Protein AF-A0A7R8VY20-F1 (afdb_monomer_lite)

Sequence (134 aa):
MVSNDICRDDQDIWMCPVCDRTCPYWKLKETCLYARITYIFDNNFTVFFAVFMSFWGTLFLELWKRYSADITHHWGLTGLDSQAEHPRPEYLARLANSKVTKLNVVTNMKEPYVPFWKVRVPKTILSFSVVLLL

Radius of gyration: 30.93 Å; chains: 1; bounding box: 56×51×72 Å

Secondary structure (DSSP, 8-state):
-HHHHHT-TT--PEEPPSSSSS---EEGGGGHHHHHHHHHHSSHHHHHHHHHHHHHHHHHHHHHHHHHHHHHHHTT-TTHHHHH-PPPHHHHHHHTT---EEE-TTT--EEEPPPIIIIIHHHHHHHHHHHHH-

Organism: Tim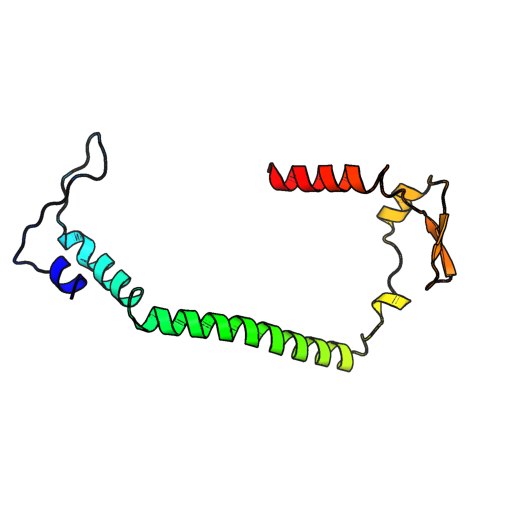ema douglasi (NCBI:txid61478)

InterPro domains:
  IPR007632 Anoctamin [PTHR12308] (29-133)
  IPR049452 Anoctamin, transmembrane domain [PF04547] (34-133)

Structure (mmCIF, N/CA/C/O backbone):
data_AF-A0A7R8VY20-F1
#
_entry.id   AF-A0A7R8VY20-F1
#
loop_
_atom_site.group_PDB
_atom_site.id
_atom_site.type_symbol
_atom_site.label_atom_id
_atom_site.label_alt_id
_atom_site.label_comp_id
_atom_site.label_asym_id
_atom_site.label_entity_id
_atom_site.label_seq_id
_atom_site.pdbx_PDB_ins_code
_atom_site.Cartn_x
_atom_site.Cartn_y
_atom_site.Cartn_z
_atom_site.occupancy
_atom_site.B_iso_or_equiv
_atom_site.auth_seq_id
_atom_site.auth_comp_id
_atom_site.auth_asym_id
_atom_site.auth_atom_id
_atom_site.pdbx_PDB_model_num
ATOM 1 N N . MET A 1 1 ? 13.980 -1.255 -33.677 1.00 68.00 1 MET A N 1
ATOM 2 C CA . MET A 1 1 ? 13.700 -1.562 -32.251 1.00 68.00 1 MET A CA 1
ATOM 3 C C . MET A 1 1 ? 14.313 -0.413 -31.500 1.00 68.00 1 MET A C 1
ATOM 5 O O . MET A 1 1 ? 15.511 -0.231 -31.654 1.00 68.00 1 MET A O 1
ATOM 9 N N . VAL A 1 2 ? 13.524 0.358 -30.754 1.00 77.69 2 VAL A N 1
ATOM 10 C CA . VAL A 1 2 ? 13.956 1.669 -30.237 1.00 77.69 2 VAL A CA 1
ATOM 11 C C . VAL A 1 2 ? 15.279 1.585 -29.460 1.00 77.69 2 VAL A C 1
ATOM 13 O O . VAL A 1 2 ? 16.155 2.421 -29.649 1.00 77.69 2 VAL A O 1
ATOM 16 N N . SER A 1 3 ? 15.498 0.519 -28.680 1.00 83.19 3 SER A N 1
ATOM 17 C CA . SER A 1 3 ? 16.777 0.284 -27.994 1.00 83.19 3 SER A CA 1
ATOM 18 C C . SER A 1 3 ? 17.963 0.099 -28.951 1.00 83.19 3 SER A C 1
ATOM 20 O O . SER A 1 3 ? 19.048 0.592 -28.673 1.00 83.19 3 SER A O 1
ATOM 22 N N . ASN A 1 4 ? 17.781 -0.585 -30.084 1.00 85.75 4 ASN A N 1
ATOM 23 C CA . ASN A 1 4 ? 18.836 -0.781 -31.085 1.00 85.75 4 ASN A CA 1
ATOM 24 C C . ASN A 1 4 ? 19.122 0.496 -31.879 1.00 85.75 4 ASN A C 1
ATOM 26 O O . ASN A 1 4 ? 20.257 0.685 -32.302 1.00 85.75 4 ASN A O 1
ATOM 30 N N . ASP A 1 5 ? 18.123 1.364 -32.045 1.00 85.44 5 ASP A N 1
ATOM 31 C CA . ASP A 1 5 ? 18.298 2.670 -32.684 1.00 85.44 5 ASP A CA 1
ATOM 32 C C . ASP A 1 5 ? 19.115 3.614 -31.778 1.00 85.44 5 ASP A C 1
ATOM 34 O O . ASP A 1 5 ? 19.991 4.325 -32.258 1.00 85.44 5 ASP A O 1
ATOM 38 N N . ILE A 1 6 ? 18.919 3.542 -30.455 1.00 86.94 6 ILE A N 1
ATOM 39 C CA . ILE A 1 6 ? 19.686 4.305 -29.447 1.00 86.94 6 ILE A CA 1
ATOM 40 C C . ILE A 1 6 ? 21.121 3.770 -29.278 1.00 86.94 6 ILE A C 1
ATOM 42 O O . ILE A 1 6 ? 22.049 4.538 -29.037 1.00 86.94 6 ILE A O 1
ATOM 46 N N . CYS A 1 7 ? 21.318 2.454 -29.393 1.00 88.19 7 CYS A N 1
ATOM 47 C CA . CYS A 1 7 ? 22.620 1.796 -29.222 1.00 88.19 7 CYS A CA 1
ATOM 48 C C . CYS A 1 7 ? 23.487 1.769 -30.496 1.00 88.19 7 CYS A C 1
ATOM 50 O O . CYS A 1 7 ? 24.516 1.092 -30.505 1.00 88.19 7 CYS A O 1
ATOM 52 N N . ARG A 1 8 ? 23.064 2.408 -31.594 1.00 86.88 8 ARG A N 1
ATOM 53 C CA . ARG A 1 8 ? 23.748 2.309 -32.889 1.00 86.88 8 ARG A CA 1
ATOM 54 C C . ARG A 1 8 ? 25.010 3.176 -32.915 1.00 86.88 8 ARG A C 1
ATOM 56 O O . ARG A 1 8 ? 24.926 4.385 -32.743 1.00 86.88 8 ARG A O 1
ATOM 63 N N . ASP A 1 9 ? 26.165 2.569 -33.197 1.00 77.75 9 ASP A N 1
ATOM 64 C CA . ASP A 1 9 ? 27.460 3.275 -33.215 1.00 77.75 9 ASP A CA 1
ATOM 65 C C . ASP A 1 9 ? 27.690 4.160 -34.452 1.00 77.75 9 ASP A C 1
ATOM 67 O O . ASP A 1 9 ? 28.581 5.007 -34.428 1.00 77.75 9 ASP A O 1
ATOM 71 N N . ASP A 1 10 ? 26.908 3.996 -35.528 1.00 76.44 10 ASP A N 1
ATOM 72 C CA . ASP A 1 10 ? 27.091 4.784 -36.762 1.00 76.44 10 ASP A CA 1
ATOM 73 C C . ASP A 1 10 ? 26.497 6.210 -36.689 1.00 76.44 10 ASP A C 1
ATOM 75 O O . ASP A 1 10 ? 26.785 7.028 -37.563 1.00 76.44 10 ASP A O 1
ATOM 79 N N . GLN A 1 11 ? 25.705 6.527 -35.650 1.00 74.31 11 GLN A N 1
ATOM 80 C CA . GLN A 1 11 ? 25.071 7.840 -35.467 1.00 74.31 11 GLN A CA 1
ATOM 81 C C . GLN A 1 11 ? 25.598 8.537 -34.204 1.00 74.31 11 GLN A C 1
ATOM 83 O O . GLN A 1 11 ? 25.225 8.198 -33.082 1.00 74.31 11 GLN A O 1
ATOM 88 N N . ASP A 1 12 ? 26.422 9.573 -34.372 1.00 82.19 12 ASP A N 1
ATOM 89 C CA . ASP A 1 12 ? 26.838 10.458 -33.274 1.00 82.19 12 ASP A CA 1
ATOM 90 C C . ASP A 1 12 ? 25.752 11.525 -33.004 1.00 82.19 12 ASP A C 1
ATOM 92 O O . ASP A 1 12 ? 25.885 12.700 -33.353 1.00 82.19 12 ASP A O 1
ATOM 96 N N . ILE A 1 13 ? 24.640 11.104 -32.390 1.00 88.12 13 ILE A N 1
ATOM 97 C CA . ILE A 1 13 ? 23.556 12.009 -31.974 1.00 88.12 13 ILE A CA 1
ATOM 98 C C . ILE A 1 13 ? 23.919 12.662 -30.635 1.00 88.12 13 ILE A C 1
ATOM 100 O O . ILE A 1 13 ? 24.045 11.988 -29.607 1.00 88.12 13 ILE A O 1
ATOM 104 N N . TRP A 1 14 ? 24.049 13.989 -30.649 1.00 90.25 14 TRP A N 1
ATOM 105 C CA . TRP A 1 14 ? 24.282 14.813 -29.463 1.00 90.25 14 TRP A CA 1
ATOM 106 C C . TRP A 1 14 ? 22.967 15.311 -28.880 1.00 90.25 14 TRP A C 1
ATOM 108 O O . TRP A 1 14 ? 22.104 15.815 -29.597 1.00 90.25 14 TRP A O 1
ATOM 118 N N . MET A 1 15 ? 22.831 15.187 -27.566 1.00 91.00 15 MET A N 1
ATOM 119 C CA . MET A 1 15 ? 21.667 15.645 -26.826 1.00 91.00 15 MET A CA 1
ATOM 120 C C . MET A 1 15 ? 21.954 16.958 -26.109 1.00 91.00 15 MET A C 1
ATOM 122 O O . MET A 1 15 ? 23.076 17.227 -25.669 1.00 91.00 15 MET A O 1
ATOM 126 N N . CYS A 1 16 ? 20.910 17.777 -25.989 1.00 91.25 16 CYS A N 1
ATOM 127 C CA . CYS A 1 16 ? 20.973 19.031 -25.258 1.00 91.25 16 CYS A CA 1
ATOM 128 C C . CYS A 1 16 ? 21.266 18.784 -23.766 1.00 91.25 16 CYS A C 1
ATOM 130 O O . CYS A 1 16 ? 20.822 17.774 -23.203 1.00 91.25 16 CYS A O 1
ATOM 132 N N . PRO A 1 17 ? 21.982 19.707 -23.106 1.00 93.06 17 PRO A N 1
ATOM 133 C CA . PRO A 1 17 ? 22.166 19.660 -21.665 1.00 93.06 17 PRO A CA 1
ATOM 134 C C . PRO A 1 17 ? 20.814 19.733 -20.950 1.00 93.06 17 PRO A C 1
ATOM 136 O O . PRO A 1 17 ? 19.922 20.479 -21.343 1.00 93.06 17 PRO A O 1
ATOM 139 N N . VAL A 1 18 ? 20.679 18.968 -19.868 1.00 89.69 18 VAL A N 1
ATOM 1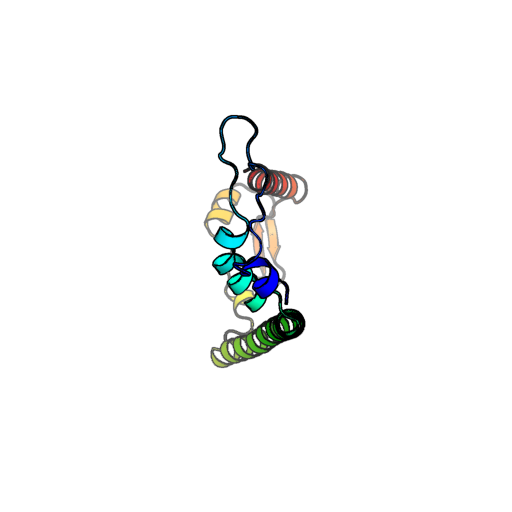40 C CA . VAL A 1 18 ? 19.445 18.917 -19.064 1.00 89.69 18 VAL A CA 1
ATOM 141 C C . VAL A 1 18 ? 19.335 20.125 -18.116 1.00 89.69 18 VAL A C 1
ATOM 143 O O . VAL A 1 18 ? 18.283 20.352 -17.528 1.00 89.69 18 VAL A O 1
ATOM 146 N N . CYS A 1 19 ? 20.411 20.910 -17.953 1.00 90.06 19 CYS A N 1
ATOM 147 C CA . CYS A 1 19 ? 20.463 22.054 -17.042 1.00 90.06 19 CYS A CA 1
ATOM 148 C C . CYS A 1 19 ? 20.844 23.371 -17.737 1.00 90.06 19 CYS A C 1
ATOM 150 O O . CYS A 1 19 ? 21.631 23.373 -18.681 1.00 90.06 19 CYS A O 1
ATOM 152 N N . ASP A 1 20 ? 20.352 24.491 -17.196 1.00 86.75 20 ASP A N 1
ATOM 153 C CA . ASP A 1 20 ? 20.506 25.830 -17.790 1.00 86.75 20 ASP A CA 1
ATOM 154 C C . ASP A 1 20 ? 21.896 26.466 -17.618 1.00 86.75 20 ASP A C 1
ATOM 156 O O . ASP A 1 20 ? 22.242 27.384 -18.356 1.00 86.75 20 ASP A O 1
ATOM 160 N N . ARG A 1 21 ? 22.691 26.053 -16.616 1.00 83.44 21 ARG A N 1
ATOM 161 C CA . ARG A 1 21 ? 23.944 26.756 -16.266 1.00 83.44 21 ARG A CA 1
ATOM 162 C C . ARG A 1 21 ? 25.179 26.204 -16.971 1.00 83.44 21 ARG A C 1
ATOM 164 O O . ARG A 1 21 ? 25.703 26.828 -17.884 1.00 83.44 21 ARG A O 1
ATOM 171 N N . THR A 1 22 ? 25.696 25.074 -16.498 1.00 82.81 22 THR A N 1
ATOM 172 C CA . THR A 1 22 ? 26.961 24.494 -16.971 1.00 82.81 22 THR A CA 1
ATOM 173 C C . THR A 1 22 ? 26.859 22.973 -16.952 1.00 82.81 22 THR A C 1
ATOM 175 O O . THR A 1 22 ? 27.406 22.318 -16.067 1.00 82.81 22 THR A O 1
ATOM 178 N N . CYS A 1 23 ? 26.122 22.412 -17.909 1.00 89.94 23 CYS A N 1
ATOM 179 C CA . CYS A 1 23 ? 26.108 20.974 -18.168 1.00 89.94 23 CYS A CA 1
ATOM 180 C C . CYS A 1 23 ? 26.735 20.692 -19.537 1.00 89.94 23 CYS A C 1
ATOM 182 O O . CYS A 1 23 ? 26.477 21.444 -20.481 1.00 89.94 23 CYS A O 1
ATOM 184 N N . PRO A 1 24 ? 27.550 19.631 -19.670 1.00 89.12 24 PRO A N 1
ATOM 185 C CA . PRO A 1 24 ? 28.066 19.234 -20.968 1.00 89.12 24 PRO A CA 1
ATOM 186 C C . PRO A 1 24 ? 26.937 18.686 -21.850 1.00 89.12 24 PRO A C 1
ATOM 188 O O . PRO A 1 24 ? 25.967 18.097 -21.364 1.00 89.12 24 PRO A O 1
ATOM 191 N N . TYR A 1 25 ? 27.092 18.857 -23.161 1.00 89.69 25 TYR A N 1
ATOM 192 C CA . TYR A 1 25 ? 26.355 18.057 -24.135 1.00 89.69 25 TYR A CA 1
ATOM 193 C C . TYR A 1 25 ? 26.772 16.596 -23.979 1.00 89.69 25 TYR A C 1
ATOM 195 O O . TYR A 1 25 ? 27.943 16.302 -23.733 1.00 89.69 25 TYR A O 1
ATOM 203 N N . TRP A 1 26 ? 25.821 15.686 -24.132 1.00 90.88 26 TRP A N 1
ATOM 204 C CA . TRP A 1 26 ? 26.033 14.257 -23.914 1.00 90.88 26 TRP A CA 1
ATOM 205 C C . TRP A 1 26 ? 25.593 13.466 -25.142 1.00 90.88 26 TRP A C 1
ATOM 207 O O . TRP A 1 26 ? 24.787 13.939 -25.949 1.00 90.88 26 TRP A O 1
ATOM 217 N N . LYS A 1 27 ? 26.164 12.275 -25.332 1.00 90.06 27 LYS A N 1
ATOM 218 C CA . LYS A 1 27 ? 25.858 11.437 -26.498 1.00 90.06 27 LYS A CA 1
ATOM 219 C C . LYS A 1 27 ? 24.685 10.516 -26.190 1.00 90.06 27 LYS A C 1
ATOM 221 O O . LYS A 1 27 ? 24.694 9.829 -25.173 1.00 90.06 27 LYS A O 1
ATOM 226 N N . LEU A 1 28 ? 23.728 10.410 -27.114 1.00 89.19 28 LEU A N 1
ATOM 227 C CA . LEU A 1 28 ? 22.536 9.566 -26.945 1.00 89.19 28 LEU A CA 1
ATOM 228 C C . LEU A 1 28 ? 22.895 8.106 -26.587 1.00 89.19 28 LEU A C 1
ATOM 230 O O . LEU A 1 28 ? 22.275 7.506 -25.707 1.00 89.19 28 LEU A O 1
ATOM 234 N N . LYS A 1 29 ? 23.959 7.565 -27.195 1.00 88.81 29 LYS A N 1
ATOM 235 C CA . LYS A 1 29 ? 24.431 6.186 -26.979 1.00 88.81 29 LYS A CA 1
ATOM 236 C C . LYS A 1 29 ? 24.830 5.855 -25.540 1.00 88.81 29 LYS A C 1
ATOM 238 O O . LYS A 1 29 ? 24.781 4.689 -25.155 1.00 88.81 29 LYS A O 1
ATOM 243 N N . GLU A 1 30 ? 25.186 6.853 -24.727 1.00 88.50 30 GLU A N 1
ATOM 244 C CA . GLU A 1 30 ? 25.535 6.647 -23.312 1.00 88.50 30 GLU A CA 1
ATOM 245 C C . GLU A 1 30 ? 24.343 6.098 -22.508 1.00 88.50 30 GLU A C 1
ATOM 247 O O . GLU A 1 30 ? 24.531 5.398 -21.515 1.00 88.50 30 GLU A O 1
ATOM 252 N N . THR A 1 31 ? 23.110 6.305 -22.988 1.00 89.38 31 THR A N 1
ATOM 253 C CA . THR A 1 31 ? 21.883 5.765 -22.377 1.00 89.38 31 THR A CA 1
ATOM 254 C C . THR A 1 31 ? 21.447 4.409 -22.944 1.00 89.38 31 THR A C 1
ATOM 256 O O . THR A 1 31 ? 20.393 3.899 -22.569 1.00 89.38 31 THR A O 1
ATOM 259 N N . CYS A 1 32 ? 22.257 3.764 -23.792 1.00 90.06 32 CYS A N 1
ATOM 260 C CA . CYS A 1 32 ? 21.944 2.461 -24.395 1.00 90.06 32 CYS A CA 1
ATOM 261 C C . CYS A 1 32 ? 21.585 1.382 -23.354 1.00 90.06 32 CYS A C 1
ATOM 263 O O . CYS A 1 32 ? 20.623 0.632 -23.533 1.00 90.06 32 CYS A O 1
ATOM 265 N N . LEU A 1 33 ? 22.325 1.316 -22.240 1.00 89.56 33 LEU A N 1
ATOM 266 C CA . LEU A 1 33 ? 22.048 0.361 -21.163 1.00 89.56 33 LEU A CA 1
ATOM 267 C C . LEU A 1 33 ? 20.679 0.623 -20.524 1.00 89.56 33 LEU A C 1
ATOM 269 O O . LEU A 1 33 ? 19.902 -0.310 -20.337 1.00 89.56 33 LEU A O 1
ATOM 273 N N . TYR A 1 34 ? 20.364 1.891 -20.260 1.00 89.75 34 TYR A N 1
ATOM 274 C CA . TYR A 1 34 ? 19.066 2.292 -19.731 1.00 89.75 34 TYR A CA 1
ATOM 275 C C . TYR A 1 34 ? 17.939 1.960 -20.717 1.00 89.75 34 TYR A C 1
ATOM 277 O O . TYR A 1 34 ? 16.977 1.307 -20.336 1.00 89.75 34 TYR A O 1
ATOM 285 N N . ALA A 1 35 ? 18.102 2.276 -22.004 1.00 88.62 35 ALA A N 1
ATOM 286 C CA . ALA A 1 35 ? 17.119 1.967 -23.043 1.00 88.62 35 ALA A CA 1
ATOM 287 C C . ALA A 1 35 ? 16.843 0.458 -23.189 1.00 88.62 35 ALA A C 1
ATOM 289 O O . ALA A 1 35 ? 15.701 0.055 -23.419 1.00 88.62 35 ALA A O 1
ATOM 290 N N . ARG A 1 36 ? 17.865 -0.396 -23.031 1.00 89.00 36 ARG A N 1
ATOM 291 C CA . ARG A 1 36 ? 17.690 -1.859 -23.012 1.00 89.00 36 ARG A CA 1
ATOM 292 C C . ARG A 1 36 ? 16.918 -2.333 -21.784 1.00 89.00 36 ARG A C 1
ATOM 294 O O . ARG A 1 36 ? 16.053 -3.191 -21.924 1.00 89.00 36 ARG A O 1
ATOM 301 N N . ILE A 1 37 ? 17.214 -1.780 -20.607 1.00 89.69 37 ILE A N 1
ATOM 302 C CA . ILE A 1 37 ? 16.493 -2.096 -19.368 1.00 89.69 37 ILE A CA 1
ATOM 303 C C . ILE A 1 37 ? 15.030 -1.668 -19.490 1.00 89.69 37 ILE A C 1
ATOM 305 O O . ILE A 1 37 ? 14.138 -2.477 -19.248 1.00 89.69 37 ILE A O 1
ATOM 309 N N . THR A 1 38 ? 14.775 -0.438 -19.931 1.00 87.69 38 THR A N 1
ATOM 310 C CA . THR A 1 38 ? 13.421 0.080 -20.130 1.00 87.69 38 THR A CA 1
ATOM 311 C C . THR A 1 38 ? 12.641 -0.780 -21.110 1.00 87.69 38 THR A C 1
ATOM 313 O O . THR A 1 38 ? 11.508 -1.118 -20.820 1.00 87.69 38 THR A O 1
ATOM 316 N N . TYR A 1 39 ? 13.242 -1.249 -22.208 1.00 86.44 39 TYR A N 1
ATOM 317 C CA . TYR A 1 39 ? 12.554 -2.159 -23.130 1.00 86.44 39 TYR A CA 1
ATOM 318 C C . TYR A 1 39 ? 12.135 -3.495 -22.488 1.00 86.44 39 TYR A C 1
ATOM 320 O O . TYR A 1 39 ? 11.103 -4.052 -22.851 1.00 86.44 39 TYR A O 1
ATOM 328 N N . ILE A 1 40 ? 12.916 -4.031 -21.544 1.00 83.12 40 ILE A N 1
ATOM 329 C CA . ILE A 1 40 ? 12.539 -5.259 -20.824 1.00 83.12 40 ILE A CA 1
ATOM 330 C C . ILE A 1 40 ? 11.268 -5.024 -19.992 1.00 83.12 40 ILE A C 1
ATOM 332 O O . ILE A 1 40 ? 10.428 -5.919 -19.907 1.00 83.12 40 ILE A O 1
ATOM 336 N N . PHE A 1 41 ? 11.112 -3.826 -19.422 1.00 80.75 41 PHE A N 1
ATOM 337 C CA . PHE A 1 41 ? 9.957 -3.447 -18.603 1.00 80.75 41 PHE A CA 1
ATOM 338 C C . PHE A 1 41 ? 8.776 -2.883 -19.405 1.00 80.75 41 PHE A C 1
ATOM 340 O O . PHE A 1 41 ? 7.635 -3.154 -19.053 1.00 80.75 41 PHE A O 1
ATOM 347 N N . ASP A 1 42 ? 9.014 -2.173 -20.500 1.00 84.31 42 ASP A N 1
ATOM 348 C CA . ASP A 1 42 ? 8.008 -1.534 -21.356 1.00 84.31 42 ASP A CA 1
ATOM 349 C C . ASP A 1 42 ? 7.782 -2.356 -22.632 1.00 84.31 42 ASP A C 1
ATOM 351 O O . ASP A 1 42 ? 7.827 -1.863 -23.761 1.00 84.31 42 ASP A O 1
ATOM 355 N N . ASN A 1 43 ? 7.557 -3.656 -22.446 1.00 84.88 43 ASN A N 1
ATOM 356 C CA . ASN A 1 43 ? 7.190 -4.574 -23.518 1.00 84.88 43 ASN A CA 1
ATOM 357 C C . ASN A 1 43 ? 5.683 -4.873 -23.471 1.00 84.88 43 ASN A C 1
ATOM 359 O O . ASN A 1 43 ? 5.031 -4.740 -22.435 1.00 84.88 43 ASN A O 1
ATOM 363 N N . ASN A 1 44 ? 5.127 -5.380 -24.570 1.00 86.69 44 ASN A N 1
ATOM 364 C CA . ASN A 1 44 ? 3.734 -5.822 -24.660 1.00 86.69 44 ASN A CA 1
ATOM 365 C C . ASN A 1 44 ? 3.366 -6.841 -23.562 1.00 86.69 44 ASN A C 1
ATOM 367 O O . ASN A 1 44 ? 2.213 -6.904 -23.142 1.00 86.69 44 ASN A O 1
ATOM 371 N N . PHE A 1 45 ? 4.341 -7.609 -23.058 1.00 87.81 45 PHE A N 1
ATOM 372 C CA . PHE A 1 45 ? 4.162 -8.530 -21.930 1.00 87.81 45 PHE A CA 1
ATOM 373 C C . PHE A 1 45 ? 3.682 -7.831 -20.648 1.00 87.81 45 PHE A C 1
ATOM 375 O O . PHE A 1 45 ? 2.852 -8.379 -19.926 1.00 87.81 45 PHE A O 1
ATOM 382 N N . THR A 1 46 ? 4.139 -6.609 -20.384 1.00 90.38 46 THR A N 1
ATOM 383 C CA . THR A 1 46 ? 3.810 -5.858 -19.164 1.00 90.38 46 THR A CA 1
ATOM 384 C C . THR A 1 46 ? 2.334 -5.497 -19.091 1.00 90.38 46 THR A C 1
ATOM 386 O O . THR A 1 46 ? 1.758 -5.499 -18.006 1.00 90.38 46 THR A O 1
ATOM 389 N N . VAL A 1 47 ? 1.681 -5.287 -20.238 1.00 91.25 47 VAL A N 1
ATOM 390 C CA . VAL A 1 47 ? 0.227 -5.075 -20.297 1.00 91.25 47 VAL A CA 1
ATOM 391 C C . VAL A 1 47 ? -0.517 -6.329 -19.831 1.00 91.25 47 VAL A C 1
ATOM 393 O O . VAL A 1 47 ? -1.401 -6.245 -18.979 1.00 91.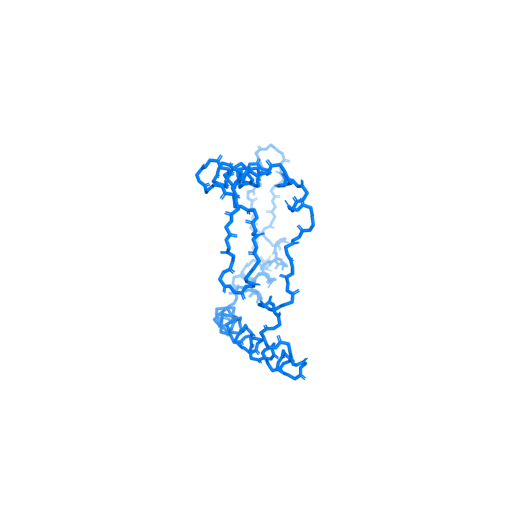25 47 VAL A O 1
ATOM 396 N N . PHE A 1 48 ? -0.124 -7.509 -20.322 1.00 93.00 48 PHE A N 1
ATOM 397 C CA . PHE A 1 48 ? -0.705 -8.780 -19.874 1.00 93.00 48 PHE A CA 1
ATOM 398 C C . PHE A 1 48 ? -0.412 -9.055 -18.398 1.00 93.00 48 PHE A C 1
ATOM 400 O O . PHE A 1 48 ? -1.299 -9.481 -17.659 1.00 93.00 48 PHE A O 1
ATOM 407 N N . PHE A 1 49 ? 0.813 -8.772 -17.954 1.00 92.19 49 PHE A N 1
ATOM 408 C CA . PHE A 1 49 ? 1.209 -8.920 -16.561 1.00 92.19 49 PHE A CA 1
ATOM 409 C C . PHE A 1 49 ? 0.404 -8.001 -15.634 1.00 92.19 49 PHE A C 1
ATOM 411 O O . PHE A 1 49 ? -0.063 -8.458 -14.597 1.00 92.19 49 PHE A O 1
ATOM 418 N N . ALA A 1 50 ? 0.160 -6.744 -16.009 1.00 94.75 50 ALA A N 1
ATOM 419 C CA . ALA A 1 50 ? -0.649 -5.815 -15.220 1.00 94.75 50 ALA A CA 1
ATOM 420 C C . ALA A 1 50 ? -2.094 -6.312 -15.048 1.00 94.75 50 ALA A C 1
ATOM 422 O O . ALA A 1 50 ? -2.634 -6.298 -13.939 1.00 94.75 50 ALA A O 1
ATOM 423 N N . VAL A 1 51 ? -2.701 -6.824 -16.124 1.00 96.06 51 VAL A N 1
ATOM 424 C CA . VAL A 1 51 ? -4.025 -7.458 -16.063 1.00 96.06 51 VAL A CA 1
ATOM 425 C C . VAL A 1 51 ? -3.990 -8.673 -15.135 1.00 96.06 51 VAL A C 1
ATOM 427 O O . VAL A 1 51 ? -4.818 -8.771 -14.229 1.00 96.06 51 VAL A O 1
ATOM 430 N N . PHE A 1 52 ? -3.001 -9.556 -15.282 1.00 96.75 52 PHE A N 1
ATOM 431 C CA . PHE A 1 52 ? -2.831 -10.704 -14.393 1.00 96.75 52 PHE A CA 1
ATOM 432 C C . PHE A 1 52 ? -2.671 -10.287 -12.926 1.00 96.75 52 PHE A C 1
ATOM 434 O O . PHE A 1 52 ? -3.331 -10.857 -12.065 1.00 96.75 52 PHE A O 1
ATOM 441 N N . MET A 1 53 ? -1.871 -9.261 -12.630 1.00 96.94 53 MET A N 1
ATOM 442 C CA . MET A 1 53 ? -1.659 -8.756 -11.271 1.00 96.94 53 MET A CA 1
ATOM 443 C C . MET A 1 53 ? -2.943 -8.197 -10.648 1.00 96.94 53 MET A C 1
ATOM 445 O O . MET A 1 53 ? -3.153 -8.354 -9.445 1.00 96.94 53 MET A O 1
ATOM 449 N N . SER A 1 54 ? -3.836 -7.605 -11.447 1.00 97.31 54 SER A N 1
ATOM 450 C CA . SER A 1 54 ? -5.146 -7.152 -10.962 1.00 97.31 54 SER A CA 1
ATOM 451 C C . SER A 1 54 ? -6.046 -8.324 -10.535 1.00 97.31 54 SER A C 1
ATOM 453 O O . SER A 1 54 ? -6.632 -8.309 -9.446 1.00 97.31 54 SER A O 1
ATOM 455 N N . PHE A 1 55 ? -6.087 -9.395 -11.335 1.00 97.62 55 PHE A N 1
ATOM 456 C CA . PHE A 1 55 ? -6.800 -10.627 -10.989 1.00 97.62 55 PHE A CA 1
ATOM 457 C C . PHE A 1 55 ? -6.137 -11.362 -9.824 1.00 97.62 55 PHE A C 1
ATOM 459 O O . PHE A 1 55 ? -6.819 -11.850 -8.930 1.00 97.62 55 PHE A O 1
ATOM 466 N N . TRP A 1 56 ? -4.809 -11.400 -9.792 1.00 97.62 56 TRP A N 1
ATOM 467 C CA . TRP A 1 56 ? -4.047 -11.999 -8.707 1.00 97.62 56 TRP A CA 1
ATOM 468 C C . TRP A 1 56 ? -4.316 -11.297 -7.378 1.00 97.62 56 TRP A C 1
ATOM 470 O O . TRP A 1 56 ? -4.586 -11.965 -6.387 1.00 97.62 56 TRP A O 1
ATOM 480 N N . GLY A 1 57 ? -4.299 -9.961 -7.349 1.00 98.12 57 GLY A N 1
ATOM 481 C CA . GLY A 1 57 ? -4.561 -9.189 -6.134 1.00 98.12 57 GLY A CA 1
ATOM 482 C C . GLY A 1 57 ? -5.962 -9.436 -5.574 1.00 98.12 57 GLY A C 1
ATOM 483 O O . GLY A 1 57 ? -6.123 -9.648 -4.372 1.00 98.12 57 GLY A O 1
ATOM 484 N N . THR A 1 58 ? -6.975 -9.480 -6.442 1.00 97.62 58 THR A N 1
ATOM 485 C CA . THR A 1 58 ? -8.351 -9.796 -6.024 1.00 97.62 58 THR A CA 1
ATOM 486 C C . THR A 1 58 ? -8.481 -11.242 -5.547 1.00 97.62 58 THR A C 1
ATOM 488 O O . THR A 1 58 ? -9.002 -11.477 -4.457 1.00 97.62 58 THR A O 1
ATOM 491 N N . LEU A 1 59 ? -7.942 -12.208 -6.296 1.00 97.81 59 LEU A N 1
ATOM 492 C CA . LEU A 1 59 ? -7.956 -13.622 -5.922 1.00 97.81 59 LEU A CA 1
ATOM 493 C C . LEU A 1 59 ? -7.226 -13.869 -4.598 1.00 97.81 59 LEU A C 1
ATOM 495 O O . LEU A 1 59 ? -7.734 -14.596 -3.748 1.00 97.81 59 LEU A O 1
ATOM 499 N N . PHE A 1 60 ? -6.064 -13.247 -4.404 1.00 97.88 60 PHE A N 1
ATOM 500 C CA . PHE A 1 60 ? -5.281 -13.349 -3.179 1.00 97.88 60 PHE A CA 1
ATOM 501 C C . PHE A 1 60 ? -6.096 -12.893 -1.969 1.00 97.88 60 PHE A C 1
ATOM 503 O O . PHE A 1 60 ? -6.173 -13.620 -0.983 1.00 97.88 60 PHE A O 1
ATOM 510 N N . LEU A 1 61 ? -6.762 -11.738 -2.054 1.00 98.00 61 LEU A N 1
ATOM 511 C CA . LEU A 1 61 ? -7.599 -11.236 -0.963 1.00 98.00 61 LEU A CA 1
ATOM 512 C C . LEU A 1 61 ? -8.817 -12.131 -0.699 1.00 98.00 61 LEU A C 1
ATOM 514 O O . LEU A 1 61 ? -9.167 -12.359 0.458 1.00 98.00 61 LEU A O 1
ATOM 518 N N . GLU A 1 62 ? -9.462 -12.667 -1.737 1.00 97.94 62 GLU A N 1
ATOM 519 C CA . GLU A 1 62 ? -10.595 -13.585 -1.568 1.00 97.94 62 GLU A CA 1
ATOM 520 C C . GLU A 1 62 ? -10.180 -14.924 -0.946 1.00 97.94 62 GLU A C 1
ATOM 522 O O . GLU A 1 62 ? -10.826 -15.406 -0.011 1.00 97.94 62 GLU A O 1
ATOM 527 N N . LEU A 1 63 ? -9.081 -15.517 -1.417 1.00 97.81 63 LEU A N 1
ATOM 528 C CA . LEU A 1 63 ? -8.533 -16.749 -0.851 1.00 97.81 63 LEU A CA 1
ATOM 529 C C . LEU A 1 63 ? -8.032 -16.532 0.575 1.00 97.81 63 LEU A C 1
ATOM 531 O O . LEU A 1 63 ? -8.275 -17.372 1.439 1.00 97.81 63 LEU A O 1
ATOM 535 N N . TRP A 1 64 ? -7.409 -15.386 0.847 1.00 97.88 64 TRP A N 1
ATOM 536 C CA . TRP A 1 64 ? -6.980 -15.017 2.190 1.00 97.88 64 TRP A CA 1
ATOM 537 C C . TRP A 1 64 ? -8.162 -14.900 3.151 1.00 97.88 64 TRP A C 1
ATOM 539 O O . TRP A 1 64 ? -8.107 -15.443 4.251 1.00 97.88 64 TRP A O 1
ATOM 549 N N . LYS A 1 65 ? -9.265 -14.262 2.737 1.00 97.12 65 LYS A N 1
ATOM 550 C CA . LYS A 1 65 ? -10.491 -14.197 3.550 1.00 97.12 65 LYS A CA 1
ATOM 551 C C . LYS A 1 65 ? -11.035 -15.590 3.874 1.00 97.12 65 LYS A C 1
ATOM 553 O O . LYS A 1 65 ? -11.403 -15.839 5.019 1.00 97.12 65 LYS A O 1
ATOM 558 N N . ARG A 1 66 ? -11.055 -16.505 2.896 1.00 96.81 66 ARG A N 1
ATOM 559 C CA . ARG A 1 66 ? -11.484 -17.899 3.112 1.00 96.81 66 ARG A CA 1
ATOM 560 C C . ARG A 1 66 ? -10.563 -18.636 4.084 1.00 96.81 66 ARG A C 1
ATOM 562 O O . ARG A 1 66 ? -11.054 -19.264 5.013 1.00 96.81 66 ARG A O 1
ATOM 569 N N . TYR A 1 67 ? -9.252 -18.513 3.898 1.00 96.88 67 TYR A N 1
ATOM 570 C CA . TYR A 1 67 ? -8.246 -19.119 4.772 1.00 96.88 67 TYR A CA 1
ATOM 571 C C . TYR A 1 67 ? -8.328 -18.581 6.207 1.00 96.88 67 TYR A C 1
ATOM 573 O O . TYR A 1 67 ? -8.340 -19.347 7.165 1.00 96.88 67 TYR A O 1
ATOM 581 N N . SER A 1 68 ? -8.461 -17.263 6.359 1.00 96.00 68 SER A N 1
ATOM 582 C CA . SER A 1 68 ? -8.619 -16.627 7.665 1.00 96.00 68 SER A CA 1
ATOM 583 C C . SER A 1 68 ? -9.879 -17.119 8.376 1.00 96.00 68 SER A C 1
ATOM 585 O O . SER A 1 68 ? -9.809 -17.421 9.562 1.00 96.00 68 SER A O 1
ATOM 587 N N . ALA A 1 69 ? -11.013 -17.224 7.674 1.00 94.06 69 ALA A N 1
ATOM 588 C CA . ALA A 1 69 ? -12.263 -17.709 8.260 1.00 94.06 69 ALA A CA 1
ATOM 589 C C . ALA A 1 69 ? -12.161 -19.172 8.719 1.00 94.06 69 ALA A C 1
ATOM 591 O O . ALA A 1 69 ? -12.659 -19.512 9.792 1.00 94.06 69 ALA A O 1
ATOM 592 N N . ASP A 1 70 ? -11.484 -20.015 7.936 1.00 95.25 70 ASP A N 1
ATOM 593 C CA . ASP A 1 70 ? -11.234 -21.410 8.291 1.00 95.25 70 ASP A CA 1
ATOM 594 C C . ASP A 1 70 ? -10.399 -21.527 9.575 1.00 95.25 70 ASP A C 1
ATOM 596 O O . ASP A 1 70 ? -10.784 -22.250 10.495 1.00 95.25 70 ASP A O 1
ATOM 600 N N . ILE A 1 71 ? -9.324 -20.741 9.703 1.00 95.62 71 ILE A N 1
ATOM 601 C CA . ILE A 1 71 ? -8.518 -20.682 10.933 1.00 95.62 71 ILE A CA 1
ATOM 602 C C . ILE A 1 71 ? -9.358 -20.205 12.117 1.00 95.62 71 ILE A C 1
ATOM 604 O O . ILE A 1 71 ? -9.360 -20.847 13.166 1.00 95.62 71 ILE A O 1
ATOM 608 N N . THR A 1 72 ? -10.086 -19.096 11.964 1.00 93.00 72 THR A N 1
ATOM 609 C CA . THR A 1 72 ? -10.938 -18.546 13.028 1.00 93.00 72 THR A CA 1
ATOM 610 C C . THR A 1 72 ? -11.955 -19.582 13.511 1.00 93.00 72 THR A C 1
ATOM 612 O O . THR A 1 72 ? -12.184 -19.692 14.715 1.00 93.00 72 THR A O 1
ATOM 615 N N . HIS A 1 73 ? -12.526 -20.371 12.597 1.00 91.88 73 HIS A N 1
ATOM 616 C CA . HIS A 1 73 ? -13.447 -21.452 12.934 1.00 91.88 73 HIS A CA 1
ATOM 617 C C . HIS A 1 73 ? -12.751 -22.611 13.660 1.00 91.88 73 HIS A C 1
ATOM 619 O O . HIS A 1 73 ? -13.226 -23.037 14.710 1.00 91.88 73 HIS A O 1
ATOM 625 N N . HIS A 1 74 ? -11.608 -23.092 13.159 1.00 94.81 74 HIS A N 1
ATOM 626 C CA . HIS A 1 74 ? -10.836 -24.165 13.803 1.00 94.81 74 HIS A CA 1
ATOM 627 C C . HIS A 1 74 ? -10.401 -23.810 15.226 1.00 94.81 74 HIS A C 1
ATOM 629 O O . HIS A 1 74 ? -10.355 -24.671 16.100 1.00 94.81 74 HIS A O 1
ATOM 635 N N . TRP A 1 75 ? -10.096 -22.536 15.463 1.00 93.38 75 TRP A N 1
ATOM 636 C CA . TRP A 1 75 ? -9.686 -22.033 16.769 1.00 93.38 75 TRP A CA 1
ATOM 637 C C . TRP A 1 75 ? -10.885 -21.692 17.668 1.00 93.38 75 TRP A C 1
ATOM 639 O O . TRP A 1 75 ? -10.692 -21.258 18.801 1.00 93.38 75 TRP A O 1
ATOM 649 N N . GLY A 1 76 ? -12.121 -21.868 17.183 1.00 90.06 76 GLY A N 1
ATOM 650 C CA . GLY A 1 76 ? -13.342 -21.564 17.931 1.00 90.06 76 GLY A CA 1
ATOM 651 C C . GLY A 1 76 ? -13.497 -20.081 18.275 1.00 90.06 76 GLY A C 1
ATOM 652 O O . GLY A 1 76 ? -14.176 -19.742 19.239 1.00 90.06 76 GLY A O 1
ATOM 653 N N . LEU A 1 77 ? -12.859 -19.187 17.512 1.00 87.81 77 LEU A N 1
ATOM 654 C CA . LEU A 1 77 ? -12.859 -17.745 17.777 1.00 87.81 77 LEU A CA 1
ATOM 655 C C . LEU A 1 77 ? -14.087 -17.027 17.193 1.00 87.81 77 LEU A C 1
ATOM 657 O O . LEU A 1 77 ? -14.196 -15.802 17.252 1.00 87.81 77 LEU A O 1
ATOM 661 N N . THR A 1 78 ? -15.022 -17.768 16.604 1.00 83.94 78 THR A N 1
ATOM 662 C CA . THR A 1 78 ? -16.223 -17.218 15.981 1.00 83.94 78 THR A CA 1
ATOM 663 C C . THR A 1 78 ? -17.137 -16.574 17.029 1.00 83.94 78 THR A C 1
ATOM 665 O O . THR A 1 78 ? -17.761 -17.244 17.845 1.00 83.94 78 THR A O 1
ATOM 668 N N . GLY A 1 79 ? -17.238 -15.241 17.000 1.00 76.56 79 GLY A N 1
ATOM 669 C CA . GLY A 1 79 ? -18.155 -14.476 17.856 1.00 76.56 79 GLY A CA 1
ATOM 670 C C . GLY A 1 79 ? -17.628 -14.115 19.252 1.00 76.56 79 GLY A C 1
ATOM 671 O O . GLY A 1 79 ? -18.375 -13.502 20.022 1.00 76.56 79 GLY A O 1
ATOM 672 N N . LEU A 1 80 ? -16.361 -14.423 19.564 1.00 76.31 80 LEU A N 1
ATOM 673 C CA . LEU A 1 80 ? -15.739 -14.091 20.854 1.00 76.31 80 LEU A CA 1
ATOM 674 C C . LEU A 1 80 ? -15.727 -12.587 21.156 1.0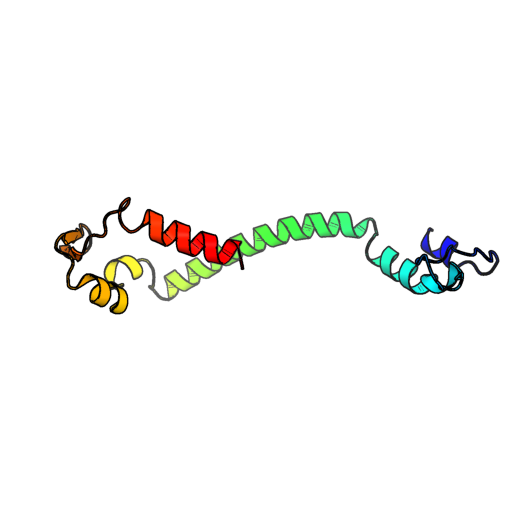0 76.31 80 LEU A C 1
ATOM 676 O O . LEU A 1 80 ? -15.983 -12.203 22.297 1.00 76.31 80 LEU A O 1
ATOM 680 N N . ASP A 1 81 ? -15.511 -11.742 20.146 1.00 71.56 81 ASP A N 1
ATOM 681 C CA . ASP A 1 81 ? -15.407 -10.284 20.314 1.00 71.56 81 ASP A CA 1
ATOM 682 C C . ASP A 1 81 ? -16.648 -9.687 20.998 1.00 71.56 81 ASP A C 1
ATOM 684 O O . ASP A 1 81 ? -16.545 -8.824 21.865 1.00 71.56 81 ASP A O 1
ATOM 688 N N . SER A 1 82 ? -17.840 -10.200 20.667 1.00 68.44 82 SER A N 1
ATOM 689 C CA . SER A 1 82 ? -19.107 -9.687 21.207 1.00 68.44 82 SER A CA 1
ATOM 690 C C . SER A 1 82 ? -19.328 -9.998 22.690 1.00 68.44 82 SER A C 1
ATOM 692 O O . SER A 1 82 ? -20.073 -9.282 23.357 1.00 68.44 82 SER A O 1
ATOM 694 N N . GLN A 1 83 ? -18.713 -11.072 23.193 1.00 67.56 83 GLN A N 1
ATOM 695 C CA . GLN A 1 83 ? -18.934 -11.580 24.548 1.00 67.56 83 GLN A CA 1
ATOM 696 C C . GLN A 1 83 ? -17.778 -11.246 25.497 1.00 67.56 83 GLN A C 1
ATOM 698 O O . GLN A 1 83 ? -18.003 -11.096 26.695 1.00 67.56 83 GLN A O 1
ATOM 703 N N . ALA A 1 84 ? -16.547 -11.147 24.985 1.00 67.62 84 ALA A N 1
ATOM 704 C CA . ALA A 1 84 ? -15.343 -11.078 25.812 1.00 67.62 84 ALA A CA 1
ATOM 705 C C . ALA A 1 84 ? -14.654 -9.702 25.827 1.00 67.62 84 ALA A C 1
ATOM 707 O O . ALA A 1 84 ? -13.857 -9.436 26.733 1.00 67.62 84 ALA A O 1
ATOM 708 N N . GLU A 1 85 ? -14.927 -8.814 24.863 1.00 78.44 85 GLU A N 1
ATOM 709 C CA . GLU A 1 85 ? -14.210 -7.539 24.785 1.00 78.44 85 GLU A CA 1
ATOM 710 C C . GLU A 1 85 ? -14.821 -6.483 25.719 1.00 78.44 85 GLU A C 1
ATOM 712 O O . GLU A 1 85 ? -15.869 -5.887 25.470 1.00 78.44 85 GLU A O 1
ATOM 717 N N . HIS A 1 86 ? -14.139 -6.250 26.839 1.00 80.75 86 HIS A N 1
ATOM 718 C CA . HIS A 1 86 ? -14.475 -5.202 27.794 1.00 80.75 86 HIS A CA 1
ATOM 719 C C . HIS A 1 86 ? -13.986 -3.829 27.293 1.00 80.75 86 HIS A C 1
ATOM 721 O O . HIS A 1 86 ? -12.974 -3.735 26.591 1.00 80.75 86 HIS A O 1
ATOM 727 N N . PRO A 1 87 ? -14.660 -2.725 27.664 1.00 82.94 87 PRO A N 1
ATOM 728 C CA . PRO A 1 87 ? -14.222 -1.387 27.286 1.00 82.94 87 PRO A CA 1
ATOM 729 C C . PRO A 1 87 ? -12.821 -1.082 27.831 1.00 82.94 87 PRO A C 1
ATOM 731 O O . PRO A 1 87 ? -12.513 -1.337 28.996 1.00 82.94 87 PRO A O 1
ATOM 734 N N . ARG A 1 88 ? -11.979 -0.479 26.983 1.00 89.12 88 ARG A N 1
ATOM 735 C CA . ARG A 1 88 ? -10.582 -0.163 27.316 1.00 89.12 88 ARG A CA 1
ATOM 736 C C . ARG A 1 88 ? -10.484 0.671 28.608 1.00 89.12 88 ARG A C 1
ATOM 738 O O . ARG A 1 88 ? -11.166 1.696 28.717 1.00 89.12 88 ARG A O 1
ATOM 745 N N . PRO A 1 89 ? -9.588 0.327 29.550 1.00 90.19 89 PRO A N 1
ATOM 746 C CA . PRO A 1 89 ? -9.530 0.975 30.862 1.00 90.19 89 PRO A CA 1
ATOM 747 C C . PRO A 1 89 ? -9.162 2.463 30.787 1.00 90.19 89 PRO A C 1
ATOM 749 O O . PRO A 1 89 ? -9.738 3.273 31.508 1.00 90.19 89 PRO A O 1
ATOM 752 N N . GLU A 1 90 ? -8.280 2.868 29.868 1.00 91.00 90 GLU A N 1
ATOM 753 C CA . GLU A 1 90 ? -7.935 4.287 29.675 1.00 91.00 90 GLU A CA 1
ATOM 754 C C . GLU A 1 90 ? -9.131 5.134 29.223 1.00 91.00 90 GLU A C 1
ATOM 756 O O . GLU A 1 90 ? -9.278 6.300 29.605 1.00 91.00 90 GLU A O 1
ATOM 761 N N . TYR A 1 91 ? -10.004 4.543 28.404 1.00 88.69 91 TYR A N 1
ATOM 762 C CA . TYR A 1 91 ? -11.221 5.195 27.942 1.00 88.69 91 TYR A CA 1
ATOM 763 C C . TYR A 1 91 ? -12.192 5.402 29.107 1.00 88.69 91 TYR A C 1
ATOM 765 O O . TYR A 1 91 ? -12.714 6.505 29.284 1.00 88.69 91 TYR A O 1
ATOM 773 N N . LEU A 1 92 ? -12.361 4.374 29.945 1.00 88.94 92 LEU A N 1
ATOM 774 C CA . LEU A 1 92 ? -13.172 4.453 31.157 1.00 88.94 92 LEU A CA 1
ATOM 775 C C . LEU A 1 92 ? -12.614 5.464 32.165 1.00 88.94 92 LEU A C 1
ATOM 777 O O . LEU A 1 92 ? -13.381 6.261 32.696 1.00 88.94 92 LEU A O 1
ATOM 781 N N . ALA A 1 93 ? -11.295 5.506 32.374 1.00 90.06 93 ALA A N 1
ATOM 782 C CA . ALA A 1 93 ? -10.656 6.454 33.287 1.00 90.06 93 ALA A CA 1
ATOM 783 C C . ALA A 1 93 ? -10.926 7.915 32.884 1.00 90.06 93 ALA A C 1
ATOM 785 O O . ALA A 1 93 ? -11.291 8.742 33.719 1.00 90.06 93 ALA A O 1
ATOM 786 N N . ARG A 1 94 ? -10.846 8.234 31.584 1.00 87.00 94 ARG A N 1
ATOM 787 C CA . ARG A 1 94 ? -11.185 9.573 31.060 1.00 87.00 94 ARG A CA 1
ATOM 788 C C . ARG A 1 94 ? -12.672 9.915 31.189 1.00 87.00 94 ARG A C 1
ATOM 790 O O . ARG A 1 94 ? -13.032 11.091 31.165 1.00 87.00 94 ARG A O 1
ATOM 797 N N . LEU A 1 95 ? -13.528 8.903 31.302 1.00 87.38 95 LEU A N 1
ATOM 798 C CA . LEU A 1 95 ? -14.978 9.037 31.427 1.00 87.38 95 LEU A CA 1
ATOM 799 C C . LEU A 1 95 ? -15.499 8.798 32.844 1.00 87.38 95 LEU A C 1
ATOM 801 O O . LEU A 1 95 ? -16.713 8.861 33.041 1.00 87.38 95 LEU A O 1
ATOM 805 N N . ALA A 1 96 ? -14.620 8.616 33.831 1.00 83.56 96 ALA A N 1
ATOM 806 C CA . ALA A 1 96 ? -15.001 8.375 35.222 1.00 83.56 96 ALA A CA 1
ATOM 807 C C . ALA A 1 96 ? -15.929 9.474 35.777 1.00 83.56 96 ALA A C 1
ATOM 809 O O . ALA A 1 96 ? -16.847 9.192 36.538 1.00 83.56 96 ALA A O 1
ATOM 810 N N . ASN A 1 97 ? -15.749 10.719 35.321 1.00 82.06 97 ASN A N 1
ATOM 811 C CA . ASN A 1 97 ? -16.553 11.874 35.737 1.00 82.06 97 ASN A CA 1
ATOM 812 C C . ASN A 1 97 ? -17.795 12.128 34.857 1.00 82.06 97 ASN A C 1
ATOM 814 O O . ASN A 1 97 ? -18.461 13.158 34.995 1.00 82.06 97 ASN A O 1
ATOM 818 N N . SER A 1 98 ? -18.092 11.252 33.893 1.00 82.56 98 SER A N 1
ATOM 819 C CA . SER A 1 98 ? -19.216 11.447 32.975 1.00 82.56 98 SER A CA 1
ATOM 820 C C . SER A 1 98 ? -20.555 11.168 33.668 1.00 82.56 98 SER A C 1
ATOM 822 O O . SER A 1 98 ? -20.748 10.149 34.320 1.00 82.56 98 SER A O 1
ATOM 824 N N . LYS A 1 99 ? -21.505 12.102 33.533 1.00 75.44 99 LYS A N 1
ATOM 825 C CA . LYS A 1 99 ? -22.815 12.024 34.210 1.00 75.44 99 LYS A CA 1
ATOM 826 C C . LYS A 1 99 ? -23.847 11.180 33.461 1.00 75.44 99 LYS A C 1
ATOM 828 O O . LYS A 1 99 ? -24.864 10.807 34.034 1.00 75.44 99 LYS A O 1
ATOM 833 N N . VAL A 1 100 ? -23.626 10.932 32.172 1.00 83.00 100 VAL A N 1
ATOM 834 C CA . VAL A 1 100 ? -24.599 10.269 31.299 1.00 83.00 100 VAL A CA 1
ATOM 835 C C . VAL A 1 100 ? -24.127 8.845 31.051 1.00 83.00 100 VAL A C 1
ATOM 837 O O . VAL A 1 100 ? -23.087 8.641 30.431 1.00 83.00 100 VAL A O 1
ATOM 840 N N . THR A 1 101 ? -24.905 7.870 31.509 1.00 85.62 101 THR A N 1
ATOM 841 C CA . THR A 1 101 ? -24.686 6.446 31.231 1.00 85.62 101 THR A CA 1
ATOM 842 C C . THR A 1 101 ? -25.839 5.899 30.397 1.00 85.62 101 THR A C 1
ATOM 844 O O . THR A 1 101 ? -26.968 6.387 30.479 1.00 85.62 101 THR A O 1
ATOM 847 N N . LYS A 1 102 ? -25.557 4.909 29.553 1.00 86.81 102 LYS A N 1
ATOM 848 C CA . LYS A 1 102 ? -26.558 4.164 28.786 1.00 86.81 102 LYS A CA 1
ATOM 849 C C . LYS A 1 102 ? -26.392 2.675 29.055 1.00 86.81 102 LYS A C 1
ATOM 851 O O . LYS A 1 102 ? -25.276 2.200 29.238 1.00 86.81 102 LYS A O 1
ATOM 856 N N . LEU A 1 103 ? -27.508 1.953 29.098 1.00 87.62 103 LEU A N 1
ATOM 857 C CA . LEU A 1 103 ? -27.491 0.497 29.182 1.00 87.62 1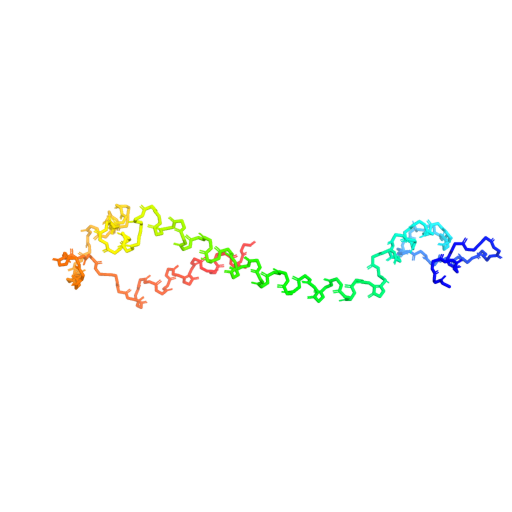03 LEU A CA 1
ATOM 858 C C . LEU A 1 103 ? -27.102 -0.065 27.812 1.00 87.62 103 LEU A C 1
ATOM 860 O O . LEU A 1 103 ? -27.729 0.279 26.807 1.00 87.62 103 LEU A O 1
ATOM 864 N N . ASN A 1 104 ? -26.081 -0.912 27.774 1.00 83.75 104 ASN A N 1
ATOM 865 C CA . ASN A 1 104 ? -25.743 -1.668 26.580 1.00 83.75 104 ASN A CA 1
ATOM 866 C C . ASN A 1 104 ? -26.699 -2.868 26.456 1.00 83.75 104 ASN A C 1
ATOM 868 O O . ASN A 1 104 ? -26.836 -3.657 27.388 1.00 83.75 104 ASN A O 1
ATOM 872 N N . VAL A 1 105 ? -27.373 -2.989 25.309 1.00 84.00 105 VAL A N 1
ATOM 873 C CA . VAL A 1 105 ? -28.400 -4.018 25.048 1.00 84.00 105 VAL A CA 1
ATOM 874 C C . VAL A 1 105 ? -27.801 -5.427 24.989 1.00 84.00 105 VAL A C 1
ATOM 876 O O . VAL A 1 105 ? -28.498 -6.398 25.258 1.00 84.00 105 VAL A O 1
ATOM 879 N N . VAL A 1 106 ? -26.512 -5.545 24.659 1.00 79.69 106 VAL A N 1
ATOM 880 C CA . VAL A 1 106 ? -25.830 -6.838 24.510 1.00 79.69 106 VAL A CA 1
ATOM 881 C C . VAL A 1 106 ? -25.284 -7.329 25.851 1.00 79.69 106 VAL A C 1
ATOM 883 O O . VAL A 1 106 ? -25.509 -8.473 26.227 1.00 79.69 106 VAL A O 1
ATOM 886 N N . THR A 1 107 ? -24.603 -6.459 26.602 1.00 79.44 107 THR A N 1
ATOM 887 C CA . THR A 1 107 ? -23.919 -6.834 27.853 1.00 79.44 107 THR A CA 1
ATOM 888 C C . THR A 1 107 ? -24.760 -6.606 29.110 1.00 79.44 107 THR A C 1
ATOM 890 O O . THR A 1 107 ? -24.366 -7.033 30.192 1.00 79.44 107 THR A O 1
ATOM 893 N N . ASN A 1 108 ? -25.902 -5.914 29.004 1.00 82.62 108 ASN A N 1
ATOM 894 C CA . ASN A 1 108 ? -26.730 -5.467 30.134 1.00 82.62 108 ASN A CA 1
ATOM 895 C C . ASN A 1 108 ? -25.969 -4.654 31.202 1.00 82.62 108 ASN A C 1
ATOM 897 O O . ASN A 1 108 ? -26.425 -4.514 32.338 1.00 82.62 108 ASN A O 1
ATOM 901 N N . MET A 1 109 ? -24.827 -4.064 30.840 1.00 82.50 109 MET A N 1
ATOM 902 C CA . MET A 1 109 ? -24.041 -3.199 31.718 1.00 82.50 109 MET A CA 1
ATOM 903 C C . MET A 1 109 ? -24.323 -1.719 31.432 1.00 82.50 109 MET A C 1
ATOM 905 O O . MET A 1 109 ? -24.620 -1.323 30.303 1.00 82.50 109 MET A O 1
ATOM 909 N N . LYS A 1 110 ? -24.249 -0.876 32.472 1.00 85.00 110 LYS A N 1
ATOM 910 C CA . LYS A 1 110 ? -24.344 0.584 32.324 1.00 85.00 110 LYS A CA 1
ATOM 911 C C . LYS A 1 110 ? -22.982 1.139 31.919 1.00 85.00 110 LYS A C 1
ATOM 913 O O . LYS A 1 110 ? -22.053 1.132 32.719 1.00 85.00 110 LYS A O 1
ATOM 918 N N . GLU A 1 111 ? -22.888 1.662 30.704 1.00 85.81 111 GLU A N 1
ATOM 919 C CA . GLU A 1 111 ? -21.656 2.210 30.137 1.00 85.81 111 GLU A CA 1
ATOM 920 C C . GLU A 1 111 ? -21.726 3.743 30.022 1.00 85.81 111 GLU A C 1
ATOM 922 O O . GLU A 1 111 ? -22.801 4.305 29.769 1.00 85.81 111 GLU A O 1
ATOM 927 N N . PRO A 1 112 ? -20.602 4.460 30.199 1.00 87.81 112 PRO A N 1
ATOM 928 C CA . PRO A 1 112 ? -20.559 5.909 30.032 1.00 87.81 112 PRO A CA 1
ATOM 929 C C . PRO A 1 112 ? -20.817 6.306 28.572 1.00 87.81 112 PRO A C 1
ATOM 931 O O . PRO A 1 112 ? -20.167 5.823 27.646 1.00 87.81 112 PRO A O 1
ATOM 934 N N . TYR A 1 113 ? -21.756 7.228 28.352 1.00 86.50 113 TYR A N 1
ATOM 935 C CA . TYR A 1 113 ? -22.141 7.677 27.016 1.00 86.50 113 TYR A CA 1
ATOM 936 C C . TYR A 1 113 ? -21.474 9.002 26.645 1.00 86.50 113 TYR A C 1
ATOM 938 O O . TYR A 1 113 ? -21.667 10.030 27.298 1.00 86.50 113 TYR A O 1
ATOM 946 N N . VAL A 1 114 ? -20.746 9.000 25.526 1.00 88.38 114 VAL A N 1
ATOM 947 C CA . VAL A 1 114 ? -20.147 10.214 24.961 1.00 88.38 114 VAL A CA 1
ATOM 948 C C . VAL A 1 114 ? -21.091 10.899 23.965 1.00 88.38 114 VAL A C 1
ATOM 950 O O . VAL A 1 114 ? -21.551 10.260 23.015 1.00 88.38 114 VAL A O 1
ATOM 953 N N . PRO A 1 115 ? -21.366 12.210 24.116 1.00 89.75 115 PRO A N 1
ATOM 954 C CA . PRO A 1 115 ? -22.219 12.931 23.181 1.00 89.75 115 PRO A CA 1
ATOM 955 C C . PRO A 1 115 ? -21.538 13.059 21.812 1.00 89.75 115 PRO A C 1
ATOM 957 O O . PRO A 1 115 ? -20.412 13.557 21.702 1.00 89.75 115 PRO A O 1
ATOM 960 N N . PHE A 1 116 ? -22.248 12.631 20.765 1.00 88.44 116 PHE A N 1
ATOM 961 C CA . PHE A 1 116 ? -21.722 12.546 19.401 1.00 88.44 116 PHE A CA 1
ATOM 962 C C . PHE A 1 116 ? -21.234 13.907 18.881 1.00 88.44 116 PHE A C 1
ATOM 964 O O . PHE A 1 116 ? -20.047 14.080 18.613 1.00 88.44 116 PHE A O 1
ATOM 971 N N . TRP A 1 117 ? -22.124 14.898 18.836 1.00 90.88 117 TRP A N 1
ATOM 972 C CA . TRP A 1 117 ? -21.828 16.221 18.278 1.00 90.88 117 TRP A CA 1
ATOM 973 C C . TRP A 1 117 ? -20.895 17.065 19.146 1.00 90.88 117 TRP A C 1
ATOM 975 O O . TRP A 1 117 ? -20.051 17.786 18.629 1.00 90.88 117 TRP A O 1
ATOM 985 N N . LYS A 1 118 ? -21.017 16.966 20.473 1.00 88.75 118 LYS A N 1
ATOM 986 C CA . LYS A 1 118 ? -20.278 17.836 21.399 1.00 88.75 118 LYS A CA 1
ATOM 987 C C . LYS A 1 118 ? -18.838 17.380 21.642 1.00 88.75 118 LYS A C 1
ATOM 989 O O . LYS A 1 118 ? -17.992 18.201 21.971 1.00 88.75 118 LYS A O 1
ATOM 994 N N . VAL A 1 119 ? -18.565 16.076 21.540 1.00 88.94 119 VAL A N 1
ATOM 995 C CA . VAL A 1 119 ? -17.262 15.509 21.924 1.00 88.94 119 VAL A CA 1
ATOM 996 C C . VAL A 1 119 ? -16.657 14.635 20.833 1.00 88.94 119 VAL A C 1
ATOM 998 O O . VAL A 1 119 ? -15.470 14.784 20.561 1.00 88.94 119 VAL A O 1
ATOM 1001 N N . ARG A 1 120 ? -17.421 13.726 20.211 1.00 90.50 120 ARG A N 1
ATOM 1002 C CA . ARG A 1 120 ? -16.856 12.775 19.237 1.00 90.50 120 ARG A CA 1
ATOM 1003 C C . ARG A 1 120 ? -16.426 13.481 17.952 1.00 90.50 120 ARG A C 1
ATOM 1005 O O . ARG A 1 120 ? -15.253 13.411 17.613 1.00 90.50 120 ARG A O 1
ATOM 1012 N N . VAL A 1 121 ? -17.340 14.213 17.317 1.00 95.31 121 VAL A N 1
ATOM 1013 C CA . VAL A 1 121 ? -17.104 14.926 16.049 1.00 95.31 121 VAL A CA 1
ATOM 1014 C C . VAL A 1 121 ? -15.917 15.906 16.105 1.00 95.31 121 VAL A C 1
ATOM 1016 O O . VAL A 1 121 ? -15.016 15.769 15.279 1.00 95.31 121 VAL A O 1
ATOM 1019 N N . PRO A 1 122 ? -15.823 16.854 17.062 1.00 95.12 122 PRO A N 1
ATOM 1020 C CA . PRO A 1 122 ? -14.704 17.801 17.080 1.00 95.12 122 PRO A CA 1
ATOM 1021 C C . PRO A 1 122 ? -13.354 17.115 17.330 1.00 95.12 122 PRO A C 1
ATOM 1023 O O . PRO A 1 122 ? -12.357 17.487 16.718 1.00 95.12 122 PRO A O 1
ATOM 1026 N N . LYS A 1 123 ? -13.312 16.075 18.177 1.00 93.00 123 LYS A N 1
ATOM 1027 C CA . LYS A 1 123 ? -12.081 15.309 18.428 1.00 93.00 123 LYS A CA 1
ATOM 1028 C C . LYS A 1 123 ? -11.645 14.499 17.209 1.00 93.00 123 LYS A C 1
ATOM 1030 O O . LYS A 1 123 ? -10.452 14.442 16.931 1.00 93.00 123 LYS A O 1
ATOM 1035 N N . THR A 1 124 ? -12.581 13.891 16.478 1.00 93.62 124 THR A N 1
ATOM 1036 C CA . THR A 1 124 ? -12.257 13.155 15.247 1.00 93.62 124 THR A CA 1
ATOM 1037 C C . THR A 1 124 ? -11.806 14.090 14.134 1.00 93.62 124 THR A C 1
ATOM 1039 O O . THR A 1 124 ? -10.850 13.761 13.445 1.00 93.62 124 THR A O 1
ATOM 1042 N N . ILE A 1 125 ? -12.430 15.267 13.995 1.00 96.44 125 ILE A N 1
ATOM 1043 C CA . ILE A 1 125 ? -12.003 16.282 13.020 1.00 96.44 125 ILE A CA 1
ATOM 1044 C C . ILE A 1 125 ? -10.585 16.747 13.337 1.00 96.44 125 ILE A C 1
ATOM 1046 O O . ILE A 1 125 ? -9.745 16.732 12.448 1.00 96.44 125 ILE A O 1
ATOM 1050 N N . LEU A 1 126 ? -10.299 17.084 14.599 1.00 95.31 126 LEU A N 1
ATOM 1051 C CA . LEU A 1 126 ? -8.961 17.502 15.018 1.00 95.31 126 LEU A CA 1
ATOM 1052 C C . LEU A 1 126 ? -7.916 16.397 14.784 1.00 95.31 126 LEU A C 1
ATOM 1054 O O . LEU A 1 126 ? -6.838 16.662 14.263 1.00 95.31 126 LEU A O 1
ATOM 1058 N N . SER A 1 127 ? -8.243 15.146 15.120 1.00 95.88 127 SER A N 1
ATOM 1059 C CA . SER A 1 127 ? -7.357 14.006 14.856 1.00 9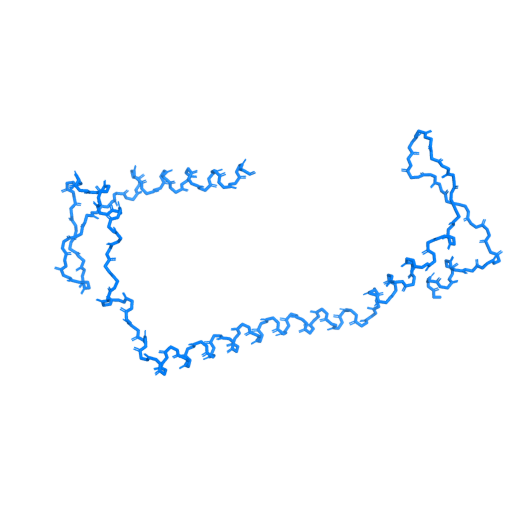5.88 127 SER A CA 1
ATOM 1060 C C . SER A 1 127 ? -7.091 13.821 13.361 1.00 95.88 127 SER A C 1
ATOM 1062 O O . SER A 1 127 ? -5.952 13.578 12.976 1.00 95.88 127 SER A O 1
ATOM 1064 N N . PHE A 1 128 ? -8.121 13.936 12.521 1.00 96.44 128 PHE A N 1
ATOM 1065 C CA . PHE A 1 128 ? -7.988 13.795 11.074 1.00 96.44 128 PHE A CA 1
ATOM 1066 C C . PHE A 1 128 ? -7.203 14.960 10.460 1.00 96.44 128 PHE A C 1
ATOM 1068 O O . PHE A 1 128 ? -6.326 14.733 9.634 1.00 96.44 128 PHE A O 1
ATOM 1075 N N . SER A 1 129 ? -7.451 16.196 10.906 1.00 96.75 129 SER A N 1
ATOM 1076 C CA . SER A 1 129 ? -6.716 17.371 10.432 1.00 96.75 129 SER A CA 1
ATOM 1077 C C . SER A 1 129 ? -5.234 17.306 10.779 1.00 96.75 129 SER A C 1
ATOM 1079 O O . SER A 1 129 ? -4.417 17.732 9.977 1.00 96.75 129 SER A O 1
ATOM 1081 N N . VAL A 1 130 ? -4.876 16.752 11.943 1.00 97.00 130 VAL A N 1
ATOM 1082 C CA . VAL A 1 130 ? -3.467 16.568 12.324 1.00 97.00 130 VAL A CA 1
ATOM 1083 C C . VAL A 1 130 ? -2.769 15.597 11.374 1.00 97.00 130 VAL A C 1
ATOM 1085 O O . VAL A 1 130 ? -1.676 15.900 10.926 1.00 97.00 130 VAL A O 1
ATOM 1088 N N . VAL A 1 131 ? -3.400 14.472 11.025 1.00 96.75 131 VAL A N 1
ATOM 1089 C CA . VAL A 1 131 ? -2.824 13.503 10.074 1.00 96.75 131 VAL A CA 1
ATOM 1090 C C . VAL A 1 131 ? -2.722 14.077 8.661 1.00 96.75 131 VAL A C 1
ATOM 1092 O O . VAL A 1 131 ? -1.787 13.748 7.949 1.00 96.75 131 VAL A O 1
ATOM 1095 N N . LEU A 1 132 ? -3.678 14.911 8.246 1.00 95.75 132 LEU A N 1
ATOM 1096 C CA . LEU A 1 132 ? -3.701 15.486 6.899 1.00 95.75 132 LEU A CA 1
ATOM 1097 C C . LEU A 1 132 ? -2.707 16.645 6.714 1.00 95.75 132 LEU A C 1
ATOM 1099 O O . LEU A 1 132 ? -2.273 16.892 5.594 1.00 95.75 132 LEU A O 1
ATOM 1103 N N . LEU A 1 133 ? -2.405 17.385 7.785 1.00 92.94 133 LEU A N 1
ATOM 1104 C CA . LEU A 1 133 ? -1.513 18.553 7.762 1.00 92.94 133 LEU A CA 1
ATOM 1105 C C . LEU A 1 133 ? -0.068 18.239 8.187 1.00 92.94 133 LEU A C 1
ATOM 1107 O O . LEU A 1 133 ? 0.780 19.125 8.079 1.00 92.94 133 LEU A O 1
ATOM 1111 N N . LEU A 1 134 ? 0.190 17.029 8.697 1.00 81.00 134 LEU A N 1
ATOM 1112 C CA . LEU A 1 134 ? 1.533 16.460 8.876 1.00 81.00 134 LEU A CA 1
ATOM 1113 C C . LEU A 1 134 ? 2.048 15.898 7.548 1.00 81.00 134 LEU A C 1
ATOM 1115 O O . LEU A 1 134 ? 3.255 16.093 7.287 1.00 81.00 134 LEU A O 1
#

Foldseek 3Di:
DVLCVQQDPVDQDWDDAPDDDDDDIDGSNVCSVVSVVVCVCPDPVVVVVVVVVVVVVVVVVVVVVVVVVVVCVVVVVPPCCLPPDDPDVVVCVVCVVAPDWDQDPRHRDTHRDDDCVPPVVVVVVVVVVVVVVD

pLDDT: mean 88.43, std 6.95, range [67.56, 98.12]